Protein AF-J9AG29-F1 (afdb_monomer)

Structure (mmCIF, N/CA/C/O backbone):
data_AF-J9AG29-F1
#
_entry.id   AF-J9AG29-F1
#
loop_
_atom_site.group_PDB
_atom_site.id
_atom_site.type_symbol
_atom_site.label_atom_id
_atom_site.label_alt_id
_atom_site.label_comp_id
_atom_site.label_asym_id
_atom_site.label_entity_id
_atom_site.label_seq_id
_atom_site.pdbx_PDB_ins_code
_atom_site.Cartn_x
_atom_site.Cartn_y
_atom_site.Cartn_z
_atom_site.occupancy
_atom_site.B_iso_or_equiv
_atom_site.auth_seq_id
_atom_site.auth_comp_id
_atom_site.auth_asym_id
_atom_site.auth_atom_id
_atom_site.pdbx_PDB_model_num
ATOM 1 N N . MET A 1 1 ? 19.356 -6.429 -20.887 1.00 58.84 1 MET A N 1
ATOM 2 C CA . MET A 1 1 ? 18.831 -5.274 -20.111 1.00 58.84 1 MET A CA 1
ATOM 3 C C . MET A 1 1 ? 18.630 -4.063 -21.009 1.00 58.84 1 MET A C 1
ATOM 5 O O . MET A 1 1 ? 17.543 -3.516 -20.958 1.00 58.84 1 MET A O 1
ATOM 9 N N . LEU A 1 2 ? 19.612 -3.703 -21.849 1.00 62.03 2 LEU A N 1
ATOM 10 C CA . LEU A 1 2 ? 19.418 -2.740 -22.946 1.00 62.03 2 LEU A CA 1
ATOM 11 C C . LEU A 1 2 ? 18.421 -3.246 -24.009 1.00 62.03 2 LEU A C 1
ATOM 13 O O . LEU A 1 2 ? 17.555 -2.486 -24.410 1.00 62.03 2 LEU A O 1
ATOM 17 N N . SER A 1 3 ? 18.456 -4.538 -24.363 1.00 65.50 3 SER A N 1
ATOM 18 C CA . SER A 1 3 ? 17.522 -5.141 -25.337 1.00 65.50 3 SER A CA 1
ATOM 19 C C . SER A 1 3 ? 16.039 -4.962 -24.981 1.00 65.50 3 SER A C 1
ATOM 21 O O . SER A 1 3 ? 15.266 -4.480 -25.791 1.00 65.50 3 SER A O 1
ATOM 23 N N . VAL A 1 4 ? 15.665 -5.223 -23.724 1.00 69.25 4 VAL A N 1
ATOM 24 C CA . VAL A 1 4 ? 14.273 -5.113 -23.240 1.00 69.25 4 VAL A CA 1
ATOM 25 C C . VAL A 1 4 ? 13.721 -3.682 -23.330 1.00 69.25 4 VAL A C 1
ATOM 27 O O . VAL A 1 4 ? 12.515 -3.492 -23.428 1.00 69.25 4 VAL A O 1
ATOM 30 N N . LEU A 1 5 ? 14.586 -2.664 -23.281 1.00 68.69 5 LEU A N 1
ATOM 31 C CA . LEU A 1 5 ? 14.173 -1.268 -23.451 1.00 68.69 5 LEU A CA 1
ATOM 32 C C . LEU A 1 5 ? 13.950 -0.910 -24.928 1.00 68.69 5 LEU A C 1
ATOM 34 O O . LEU A 1 5 ? 13.124 -0.049 -25.214 1.00 68.69 5 LEU A O 1
ATOM 38 N N . CYS A 1 6 ? 14.658 -1.571 -25.850 1.00 71.50 6 CYS A N 1
ATOM 39 C CA . CYS A 1 6 ? 14.434 -1.436 -27.290 1.00 71.50 6 CYS A CA 1
ATOM 40 C C . CYS A 1 6 ? 13.135 -2.121 -27.733 1.00 71.50 6 CYS A C 1
ATOM 42 O O . CYS A 1 6 ? 12.454 -1.596 -28.606 1.00 71.50 6 CYS A O 1
ATOM 44 N N . ASP A 1 7 ? 12.771 -3.239 -27.099 1.00 75.38 7 ASP A N 1
ATOM 45 C CA . ASP A 1 7 ? 11.556 -3.997 -27.430 1.00 75.38 7 ASP A CA 1
ATOM 46 C C . ASP A 1 7 ? 10.261 -3.284 -26.978 1.00 75.38 7 ASP A C 1
ATOM 48 O O . ASP A 1 7 ? 9.189 -3.538 -27.522 1.00 75.38 7 ASP A O 1
ATOM 52 N N . PHE A 1 8 ? 10.348 -2.374 -25.995 1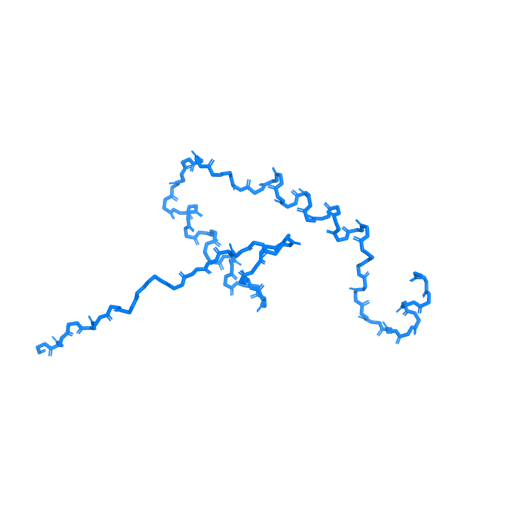.00 73.31 8 PHE A N 1
ATOM 53 C CA . PHE A 1 8 ? 9.197 -1.670 -25.411 1.00 73.31 8 PHE A CA 1
ATOM 54 C C . PHE A 1 8 ? 9.495 -0.181 -25.142 1.00 73.31 8 PHE A C 1
ATOM 56 O O . PHE A 1 8 ? 9.632 0.235 -23.981 1.00 73.31 8 PHE A O 1
ATOM 63 N N . PRO A 1 9 ? 9.601 0.654 -26.193 1.00 71.88 9 PRO A N 1
ATOM 64 C CA . PRO A 1 9 ? 9.848 2.083 -26.033 1.00 71.88 9 PRO A CA 1
ATOM 65 C C . PRO A 1 9 ? 8.704 2.751 -25.251 1.00 71.88 9 PRO A C 1
ATOM 67 O O . PRO A 1 9 ? 7.527 2.536 -25.526 1.00 71.88 9 PRO A O 1
ATOM 70 N N . GLY A 1 10 ? 9.051 3.556 -24.243 1.00 73.75 10 GLY A N 1
ATOM 71 C CA . GLY A 1 10 ? 8.088 4.271 -23.390 1.00 73.75 10 GLY A CA 1
ATOM 72 C C . GLY A 1 10 ? 7.632 3.520 -22.131 1.00 73.75 10 GLY A C 1
ATOM 73 O O . GLY A 1 10 ? 7.019 4.125 -21.252 1.00 73.75 10 GLY A O 1
ATOM 74 N N . MET A 1 11 ? 7.975 2.237 -21.968 1.00 77.50 11 MET A N 1
ATOM 75 C CA . MET A 1 11 ? 7.687 1.503 -20.732 1.00 77.50 11 MET A CA 1
ATOM 76 C C . MET A 1 11 ? 8.775 1.733 -19.675 1.00 77.50 11 MET A C 1
ATOM 78 O O . MET A 1 11 ? 9.959 1.490 -19.907 1.00 77.50 11 MET A O 1
ATOM 82 N N . MET A 1 12 ? 8.378 2.130 -18.458 1.00 76.88 12 MET A N 1
ATOM 83 C CA . MET A 1 12 ? 9.286 2.147 -17.303 1.00 76.88 12 MET A CA 1
ATOM 84 C C . MET A 1 12 ? 9.651 0.715 -16.881 1.00 76.88 12 MET A C 1
ATOM 86 O O . MET A 1 12 ? 9.067 0.141 -15.956 1.00 76.88 12 MET A O 1
ATOM 90 N N . TYR A 1 13 ? 10.655 0.133 -17.532 1.00 82.25 13 TYR A N 1
ATOM 91 C CA . TYR A 1 13 ? 11.194 -1.167 -17.159 1.00 82.25 13 TYR A CA 1
ATOM 92 C C . TYR A 1 13 ? 12.038 -1.063 -15.882 1.00 82.25 13 TYR A C 1
ATOM 94 O O . TYR A 1 13 ? 13.033 -0.339 -15.816 1.00 82.25 13 TYR A O 1
ATOM 102 N N . ARG A 1 14 ? 11.665 -1.828 -14.849 1.00 86.25 14 ARG A N 1
ATOM 103 C CA . ARG A 1 14 ? 12.461 -1.976 -13.621 1.00 86.25 14 ARG A CA 1
ATOM 104 C C . ARG A 1 14 ? 13.109 -3.363 -13.590 1.00 86.25 14 ARG A C 1
ATOM 106 O O . ARG A 1 14 ? 12.398 -4.345 -13.366 1.00 86.25 14 ARG A O 1
ATOM 113 N N . PRO A 1 15 ? 14.443 -3.464 -13.734 1.00 90.56 15 PRO A N 1
ATOM 114 C CA . PRO A 1 15 ? 15.158 -4.734 -13.667 1.00 90.56 15 PRO A CA 1
ATOM 115 C C . PRO A 1 15 ? 14.876 -5.498 -12.374 1.00 90.56 15 PRO A C 1
ATOM 117 O O . PRO A 1 15 ? 14.693 -4.900 -11.310 1.00 90.56 15 PRO A O 1
ATOM 120 N N . ALA A 1 16 ? 14.939 -6.830 -12.432 1.00 90.38 16 ALA A N 1
ATOM 121 C CA . ALA A 1 16 ? 14.642 -7.693 -11.288 1.00 90.38 16 ALA A CA 1
ATOM 122 C C . ALA A 1 16 ? 15.450 -7.334 -10.024 1.00 90.38 16 ALA A C 1
ATOM 124 O O . ALA A 1 16 ? 14.888 -7.283 -8.930 1.00 90.38 16 ALA A O 1
ATOM 125 N N . LYS A 1 17 ? 16.747 -7.022 -10.165 1.00 93.44 17 LYS A N 1
ATOM 126 C CA . LYS A 1 17 ? 17.604 -6.601 -9.040 1.00 93.44 17 LYS A CA 1
ATOM 127 C C . LYS A 1 17 ? 17.120 -5.289 -8.413 1.00 93.44 17 LYS A C 1
ATOM 129 O O . LYS A 1 17 ? 17.057 -5.188 -7.191 1.00 93.44 17 LYS A O 1
ATOM 134 N N . LEU A 1 18 ? 16.705 -4.322 -9.234 1.00 94.06 18 LEU A N 1
ATOM 135 C CA . LEU A 1 18 ? 16.176 -3.046 -8.754 1.00 94.06 18 LEU A CA 1
ATOM 136 C C . LEU A 1 18 ? 14.822 -3.223 -8.054 1.00 94.06 18 LEU A C 1
ATOM 138 O O . LEU A 1 18 ? 14.617 -2.664 -6.978 1.00 94.06 18 LEU A O 1
ATOM 142 N N . ARG A 1 19 ? 13.926 -4.065 -8.593 1.00 93.50 19 ARG A N 1
ATOM 143 C CA . ARG A 1 19 ? 12.664 -4.397 -7.907 1.00 93.50 19 ARG A CA 1
ATOM 144 C C . ARG A 1 19 ? 12.907 -5.032 -6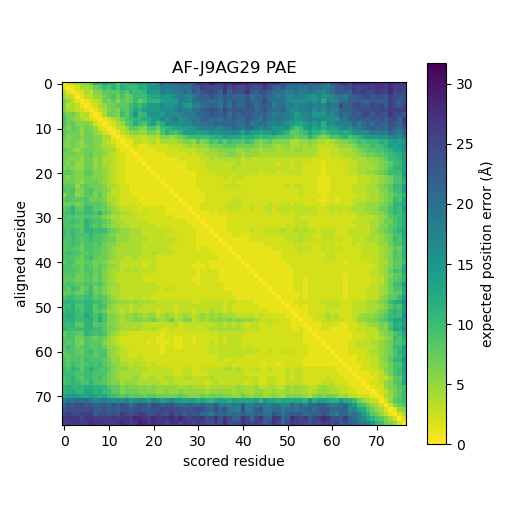.539 1.00 93.50 19 ARG A C 1
ATOM 146 O O . ARG A 1 19 ? 12.238 -4.650 -5.586 1.00 93.50 19 ARG A O 1
ATOM 153 N N . LYS A 1 20 ? 13.870 -5.957 -6.425 1.00 95.69 20 LYS A N 1
ATOM 154 C CA . LYS A 1 20 ? 14.244 -6.581 -5.142 1.00 95.69 20 LYS A CA 1
ATOM 155 C C . LYS A 1 20 ? 14.741 -5.539 -4.135 1.00 95.69 20 LYS A C 1
ATOM 157 O O . LYS A 1 20 ? 14.280 -5.534 -3.000 1.00 95.69 20 LYS A O 1
ATOM 162 N N . LEU A 1 21 ? 15.602 -4.611 -4.559 1.00 96.75 21 LEU A N 1
ATOM 163 C CA . LEU A 1 21 ? 16.083 -3.523 -3.699 1.00 96.75 21 LEU A CA 1
ATOM 164 C C . LEU A 1 21 ? 14.943 -2.618 -3.213 1.00 96.75 21 LEU A C 1
ATOM 166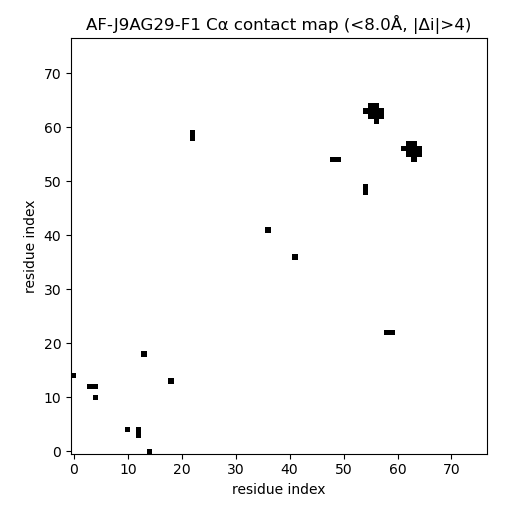 O O . LEU A 1 21 ? 14.892 -2.273 -2.032 1.00 96.75 21 LEU A O 1
ATOM 170 N N . PHE A 1 22 ? 14.007 -2.255 -4.093 1.00 96.31 22 PHE A N 1
ATOM 171 C CA . PHE A 1 22 ? 12.833 -1.471 -3.704 1.00 96.31 22 PHE A CA 1
ATOM 172 C C . PHE A 1 22 ? 11.904 -2.236 -2.763 1.00 96.31 22 PHE A C 1
ATOM 174 O O . PHE A 1 22 ? 11.440 -1.652 -1.786 1.00 96.31 22 PHE A O 1
ATOM 181 N N . ALA A 1 23 ? 11.694 -3.533 -2.990 1.00 96.69 23 ALA A N 1
ATOM 182 C CA . ALA A 1 23 ? 10.910 -4.379 -2.097 1.00 96.69 23 ALA A CA 1
ATOM 183 C C . ALA A 1 23 ? 11.518 -4.412 -0.685 1.00 96.69 23 ALA A C 1
ATOM 185 O O . ALA A 1 23 ? 10.817 -4.145 0.294 1.00 96.69 23 ALA A O 1
ATOM 186 N N . SER A 1 24 ? 12.830 -4.648 -0.571 1.00 97.69 24 SER A N 1
ATOM 187 C CA . SER A 1 24 ? 13.529 -4.654 0.718 1.00 97.69 24 SER A CA 1
ATOM 188 C C . SER A 1 24 ? 13.469 -3.294 1.414 1.00 97.69 24 SER A C 1
ATOM 190 O O . SER A 1 24 ? 13.146 -3.233 2.600 1.00 97.69 24 SER A O 1
ATOM 192 N N . ARG A 1 25 ? 13.714 -2.194 0.687 1.00 97.69 25 ARG A N 1
ATOM 193 C CA . ARG A 1 25 ? 13.615 -0.830 1.237 1.00 97.69 25 ARG A CA 1
ATOM 194 C C . ARG A 1 25 ? 12.210 -0.521 1.751 1.00 97.69 25 ARG A C 1
ATOM 196 O O . ARG A 1 25 ? 12.078 -0.017 2.862 1.00 97.69 25 ARG A O 1
ATOM 203 N N . ALA A 1 26 ? 11.175 -0.851 0.979 1.00 96.75 2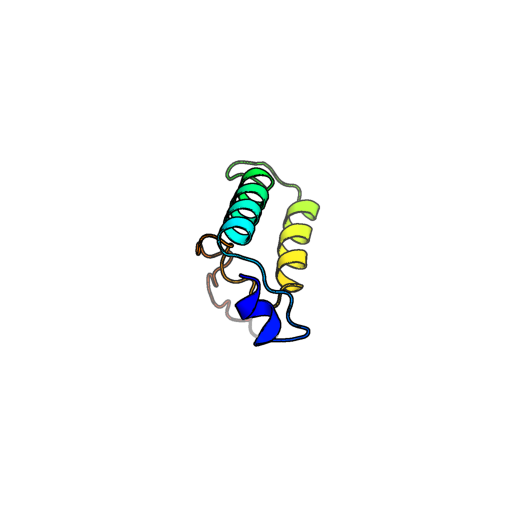6 ALA A N 1
ATOM 204 C CA . ALA A 1 26 ? 9.788 -0.653 1.387 1.00 96.75 26 ALA A CA 1
ATOM 205 C C . ALA A 1 26 ? 9.458 -1.450 2.658 1.00 96.75 26 ALA A C 1
ATOM 207 O O . ALA A 1 26 ? 8.891 -0.893 3.591 1.00 96.75 26 ALA A O 1
ATOM 208 N N . CYS A 1 27 ? 9.876 -2.718 2.735 1.00 97.12 27 CYS A N 1
ATOM 209 C CA . CYS A 1 27 ? 9.641 -3.576 3.899 1.00 97.12 27 CYS A CA 1
ATOM 210 C C . CYS A 1 27 ? 10.281 -3.019 5.176 1.00 97.12 27 CYS A C 1
ATOM 212 O O . CYS A 1 27 ? 9.614 -2.919 6.198 1.00 97.12 27 CYS A O 1
ATOM 214 N N . ARG A 1 28 ? 11.547 -2.585 5.110 1.00 96.56 28 ARG A N 1
ATOM 215 C CA . ARG A 1 28 ? 12.266 -2.072 6.289 1.00 96.56 28 ARG A CA 1
ATOM 216 C C . ARG A 1 28 ? 11.820 -0.678 6.733 1.00 96.56 28 ARG A C 1
ATOM 218 O O . ARG A 1 28 ? 12.050 -0.329 7.882 1.00 96.56 28 ARG A O 1
ATOM 225 N N . LYS A 1 29 ? 11.203 0.105 5.841 1.00 96.75 29 LYS A N 1
ATOM 226 C CA . LYS A 1 29 ? 10.651 1.436 6.149 1.00 96.75 29 LYS A CA 1
ATOM 227 C C . LYS A 1 29 ? 9.172 1.399 6.561 1.00 96.75 29 LYS A C 1
ATOM 229 O O . LYS A 1 29 ? 8.656 2.397 7.055 1.00 96.75 29 LYS A O 1
ATOM 234 N N . SER A 1 30 ? 8.478 0.290 6.313 1.00 97.06 30 SER A N 1
ATOM 235 C CA . SER A 1 30 ? 7.054 0.153 6.632 1.00 97.06 30 SER A CA 1
ATOM 236 C C . SER A 1 30 ? 6.810 0.095 8.138 1.00 97.06 30 SER A C 1
ATOM 238 O O . SER A 1 30 ? 7.710 -0.210 8.919 1.00 97.06 30 SER A O 1
ATOM 240 N N . VAL A 1 31 ? 5.563 0.362 8.533 1.00 97.19 31 VAL A N 1
ATOM 241 C CA . VAL A 1 31 ? 5.104 0.145 9.909 1.00 97.19 31 VAL A CA 1
ATOM 242 C C . VAL A 1 31 ? 5.290 -1.327 10.277 1.00 97.19 31 VAL A C 1
ATOM 244 O O . VAL A 1 31 ? 4.924 -2.218 9.509 1.00 97.19 31 VAL A O 1
ATOM 247 N N . MET A 1 32 ? 5.869 -1.569 11.451 1.00 97.19 32 MET A N 1
ATOM 248 C CA . MET A 1 32 ? 6.157 -2.907 11.954 1.00 97.19 32 MET A CA 1
ATOM 249 C C . MET A 1 32 ? 4.949 -3.472 12.703 1.00 97.19 32 MET A C 1
ATOM 251 O O . MET A 1 32 ? 4.187 -2.743 13.339 1.00 97.19 32 MET A O 1
ATOM 255 N N . ILE A 1 33 ? 4.805 -4.796 12.685 1.00 96.06 33 ILE A N 1
ATOM 256 C CA . ILE A 1 33 ? 3.860 -5.480 13.573 1.00 96.06 33 ILE A CA 1
ATOM 257 C C . ILE A 1 33 ? 4.234 -5.173 15.029 1.00 96.06 33 ILE A C 1
ATOM 259 O O . ILE A 1 33 ? 5.412 -5.180 15.382 1.00 96.06 33 ILE A O 1
ATOM 263 N N . GLY A 1 34 ? 3.231 -4.869 15.854 1.00 96.75 34 GLY A N 1
ATOM 264 C CA . GLY A 1 34 ? 3.414 -4.461 17.250 1.00 96.75 34 GLY A CA 1
ATOM 265 C C . GLY A 1 34 ? 3.638 -2.959 17.458 1.00 96.75 34 GLY A C 1
ATOM 266 O O . GLY A 1 34 ? 3.654 -2.509 18.598 1.00 96.75 34 GLY A O 1
ATOM 267 N N . SER A 1 35 ? 3.770 -2.158 16.392 1.00 97.00 35 SER A N 1
ATOM 268 C CA . SER A 1 35 ? 3.776 -0.695 16.520 1.00 97.00 35 SER A CA 1
ATOM 269 C C . SER A 1 35 ? 2.389 -0.172 16.905 1.00 97.00 35 SER A C 1
ATOM 271 O O . SER A 1 35 ? 1.402 -0.497 16.244 1.00 97.00 35 SER A O 1
ATOM 273 N N . SER A 1 36 ? 2.313 0.667 17.940 1.00 98.25 36 SER A N 1
ATOM 274 C CA . SER A 1 36 ? 1.089 1.395 18.279 1.00 98.25 36 SER A CA 1
ATOM 275 C C . SER A 1 36 ? 0.821 2.492 17.244 1.00 98.25 36 SER A C 1
ATOM 277 O O . SER A 1 36 ? 1.733 3.196 16.810 1.00 98.25 36 SER A O 1
ATOM 279 N N . LEU A 1 37 ? -0.439 2.624 16.823 1.00 98.19 37 LEU A N 1
ATOM 280 C CA . LEU A 1 37 ? -0.860 3.593 15.812 1.00 98.19 37 LEU A CA 1
ATOM 281 C C . LEU A 1 37 ? -2.042 4.413 16.311 1.00 98.19 37 LEU A C 1
ATOM 283 O O . LEU A 1 37 ? -2.964 3.891 16.936 1.00 98.19 37 LEU A O 1
ATOM 287 N N . THR A 1 38 ? -2.053 5.696 15.964 1.00 98.62 38 THR A N 1
ATOM 288 C CA . THR A 1 38 ? -3.232 6.544 16.140 1.00 98.62 38 THR A CA 1
ATOM 289 C C . THR A 1 38 ? -4.279 6.247 15.064 1.00 98.62 38 THR A C 1
ATOM 291 O O . THR A 1 38 ? -3.961 5.759 13.974 1.00 98.62 38 THR A O 1
ATOM 294 N N . MET A 1 39 ? -5.539 6.611 15.322 1.00 98.50 39 MET A N 1
ATOM 295 C CA . MET A 1 39 ? -6.621 6.481 14.333 1.00 98.50 39 MET A CA 1
ATOM 296 C C . MET A 1 39 ? -6.292 7.174 13.003 1.00 98.50 39 MET A C 1
ATOM 298 O O . MET A 1 39 ? -6.538 6.615 11.935 1.00 98.50 39 MET A O 1
ATOM 302 N N . LEU A 1 40 ? -5.675 8.358 13.052 1.00 98.44 40 LEU A N 1
ATOM 303 C CA . LEU A 1 40 ? -5.257 9.101 11.860 1.00 98.44 40 LEU A CA 1
ATOM 304 C C . LEU A 1 40 ? -4.196 8.346 11.046 1.00 98.44 40 LEU A C 1
ATOM 306 O O . LEU A 1 40 ? -4.277 8.304 9.817 1.00 98.44 40 LEU A O 1
ATOM 310 N N . GLN A 1 41 ? -3.220 7.721 11.713 1.00 98.31 41 GLN A N 1
ATOM 311 C CA . GLN A 1 41 ? -2.191 6.918 11.048 1.00 98.31 41 GLN A CA 1
ATOM 312 C C . GLN A 1 41 ? -2.795 5.680 10.382 1.00 98.31 41 GLN A C 1
ATOM 314 O O . GLN A 1 41 ? -2.501 5.417 9.215 1.00 98.31 41 GLN A O 1
ATOM 319 N N . MET A 1 42 ? -3.681 4.963 11.080 1.00 98.38 42 MET A N 1
ATOM 320 C CA . MET A 1 42 ? -4.376 3.798 10.523 1.00 98.38 42 MET A CA 1
ATOM 321 C C . MET A 1 42 ? -5.200 4.172 9.285 1.00 98.38 42 MET A C 1
ATOM 323 O O . MET A 1 42 ? -5.062 3.543 8.236 1.00 98.38 42 MET A O 1
ATOM 327 N N . GLN A 1 43 ? -5.988 5.249 9.360 1.00 98.38 43 GLN A N 1
ATOM 328 C CA . GLN A 1 43 ? -6.762 5.743 8.217 1.00 98.38 43 GLN A CA 1
ATOM 329 C C . GLN A 1 43 ? -5.869 6.126 7.035 1.00 98.38 43 GLN A C 1
ATOM 331 O O . GLN A 1 43 ? -6.196 5.809 5.892 1.00 98.38 43 GLN A O 1
ATOM 336 N N . LYS A 1 44 ? -4.737 6.793 7.287 1.00 98.06 44 LYS A N 1
ATOM 337 C CA . LYS A 1 44 ? -3.787 7.177 6.236 1.00 98.06 44 LYS A CA 1
ATOM 338 C C . LYS A 1 44 ? -3.252 5.958 5.485 1.0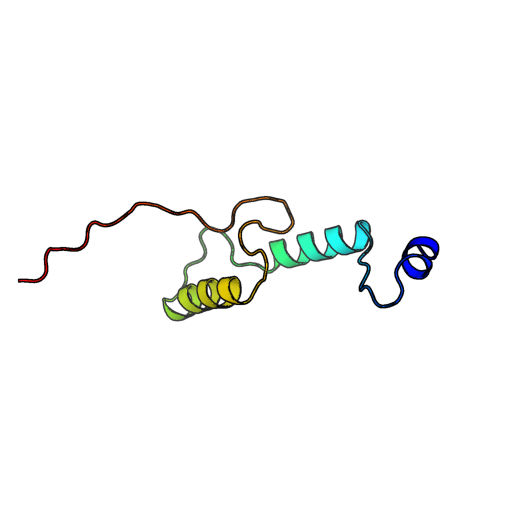0 98.06 44 LYS A C 1
ATOM 340 O O . LYS A 1 44 ? -3.200 5.991 4.259 1.00 98.06 44 LYS A O 1
ATOM 345 N N . ILE A 1 45 ? -2.905 4.884 6.198 1.00 97.25 45 ILE A N 1
ATOM 346 C CA . ILE A 1 45 ? -2.433 3.631 5.589 1.00 97.25 45 ILE A CA 1
ATOM 347 C C . ILE A 1 45 ? -3.505 3.049 4.661 1.00 97.25 45 ILE A C 1
ATOM 349 O O . ILE A 1 45 ? -3.216 2.764 3.501 1.00 97.25 45 ILE A O 1
ATOM 353 N N . VAL A 1 46 ? -4.748 2.929 5.139 1.00 97.00 46 VAL A N 1
ATOM 354 C CA . VAL A 1 46 ? -5.854 2.365 4.347 1.00 97.00 46 VAL A CA 1
ATOM 355 C C . VAL A 1 46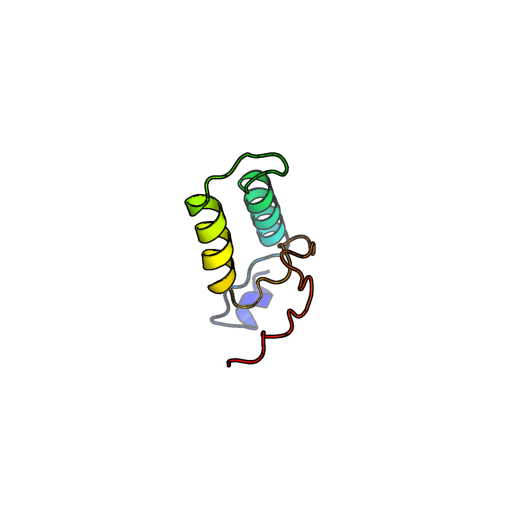 ? -6.180 3.237 3.130 1.00 97.00 46 VAL A C 1
ATOM 357 O O . VAL A 1 46 ? -6.323 2.712 2.029 1.00 97.00 46 VAL A O 1
ATOM 360 N N . ARG A 1 47 ? -6.224 4.568 3.284 1.00 97.56 47 ARG A N 1
ATOM 361 C CA . ARG A 1 47 ? -6.453 5.494 2.159 1.00 97.56 47 ARG A CA 1
ATOM 362 C C . ARG A 1 47 ? -5.363 5.388 1.096 1.00 97.56 47 ARG A C 1
ATOM 364 O O . ARG A 1 47 ? -5.689 5.339 -0.081 1.00 97.56 47 ARG A O 1
ATOM 371 N N . HIS A 1 48 ? -4.092 5.321 1.496 1.00 96.69 48 HIS A N 1
ATOM 372 C CA . HIS A 1 48 ? -2.978 5.160 0.556 1.00 96.69 48 HIS A CA 1
ATOM 373 C C . HIS A 1 48 ? -3.036 3.831 -0.205 1.00 96.69 48 HIS A C 1
ATOM 375 O O . HIS A 1 48 ? -2.679 3.791 -1.376 1.00 96.69 48 HIS A O 1
ATOM 381 N N . LEU A 1 49 ? -3.488 2.739 0.423 1.00 96.19 49 LEU A N 1
ATOM 382 C CA . LEU A 1 49 ? -3.704 1.482 -0.302 1.00 96.19 49 LEU A CA 1
ATOM 383 C C . LEU A 1 49 ? -4.762 1.648 -1.403 1.00 96.19 49 LEU A C 1
ATOM 385 O O . LEU A 1 49 ? -4.601 1.081 -2.478 1.00 96.19 49 LEU A O 1
ATOM 389 N N . GLY A 1 50 ? -5.790 2.467 -1.166 1.00 95.75 50 GLY A N 1
ATOM 390 C CA . GLY A 1 50 ? -6.835 2.769 -2.146 1.00 95.75 50 GLY A CA 1
ATOM 391 C C . GLY A 1 50 ? -6.377 3.571 -3.371 1.00 95.75 50 GLY A C 1
ATOM 392 O O . GLY A 1 50 ? -7.135 3.661 -4.328 1.00 95.75 50 GLY A O 1
ATOM 393 N N . THR A 1 51 ? -5.164 4.138 -3.376 1.00 96.56 51 THR A N 1
ATOM 394 C CA . THR A 1 51 ? -4.622 4.885 -4.530 1.00 96.56 51 THR A CA 1
ATOM 395 C C . THR A 1 51 ? -3.722 4.039 -5.435 1.00 96.56 51 THR A C 1
ATOM 397 O O . THR A 1 51 ? -3.113 4.577 -6.355 1.00 96.56 51 THR A O 1
ATOM 400 N N . LEU A 1 52 ? -3.540 2.750 -5.133 1.00 95.06 52 LEU A N 1
ATOM 401 C CA . LEU A 1 52 ? -2.701 1.833 -5.909 1.00 95.06 52 LEU A CA 1
ATOM 402 C C . LEU A 1 52 ? -3.575 0.970 -6.827 1.00 95.06 52 LEU A C 1
ATOM 404 O O . LEU A 1 52 ? -4.650 0.552 -6.412 1.00 95.06 52 LEU A O 1
ATOM 408 N N . ASP A 1 53 ? -3.074 0.607 -8.011 1.00 91.88 53 ASP A N 1
ATOM 409 C CA . ASP A 1 53 ? -3.824 -0.235 -8.964 1.00 91.88 53 ASP A CA 1
ATOM 410 C C . ASP A 1 53 ? -4.089 -1.656 -8.432 1.00 91.88 53 ASP A C 1
ATOM 412 O O . ASP A 1 53 ? -5.176 -2.209 -8.578 1.00 91.88 53 ASP A O 1
ATOM 416 N N . HIS A 1 54 ? -3.083 -2.265 -7.795 1.00 89.38 54 HIS A N 1
ATOM 417 C CA . HIS A 1 54 ? -3.143 -3.651 -7.317 1.00 89.38 54 HIS A CA 1
ATOM 418 C C . HIS A 1 54 ? -2.657 -3.766 -5.864 1.00 89.38 54 HIS A C 1
ATOM 420 O O . HIS A 1 54 ? -1.583 -4.320 -5.607 1.00 89.38 54 HIS A O 1
ATOM 426 N N . PRO A 1 55 ? -3.424 -3.253 -4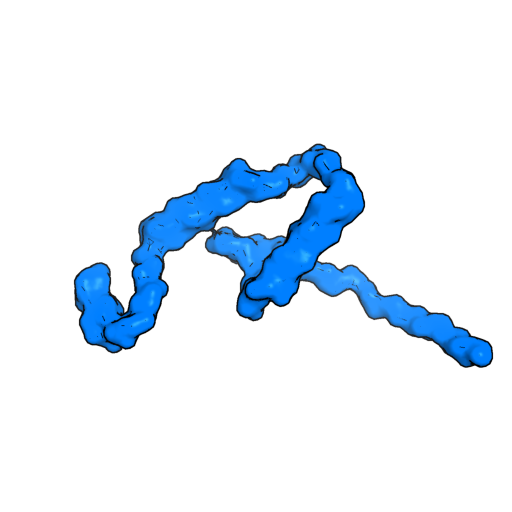.884 1.00 95.88 55 PRO A N 1
ATOM 427 C CA . PRO A 1 55 ? -2.964 -3.145 -3.506 1.00 95.88 55 PRO A CA 1
ATOM 428 C C . PRO A 1 55 ? -3.002 -4.460 -2.733 1.00 95.88 55 PRO A C 1
ATOM 430 O O . PRO A 1 55 ? -2.599 -4.455 -1.581 1.00 95.88 55 PRO A O 1
ATOM 433 N N . TRP A 1 56 ? -3.480 -5.567 -3.309 1.00 95.88 56 TRP A N 1
ATOM 434 C CA . TRP A 1 56 ? -3.833 -6.816 -2.610 1.00 95.88 56 TRP A CA 1
ATOM 435 C C . TRP A 1 56 ? -2.643 -7.609 -2.058 1.00 95.88 56 TRP A C 1
ATOM 437 O O . TRP A 1 56 ? -2.817 -8.437 -1.162 1.00 95.88 56 TRP A O 1
ATOM 447 N N . ASN A 1 57 ? -1.443 -7.370 -2.594 1.00 96.81 57 ASN A N 1
ATOM 448 C CA . ASN A 1 57 ? -0.217 -8.060 -2.210 1.00 96.81 57 ASN A CA 1
ATOM 449 C C . ASN A 1 57 ? 0.935 -7.068 -2.032 1.00 96.81 57 ASN A C 1
ATOM 451 O O . ASN A 1 57 ? 1.096 -6.122 -2.800 1.00 96.81 57 ASN A O 1
ATOM 455 N N . CYS A 1 58 ? 1.784 -7.318 -1.040 1.00 95.94 58 CYS A N 1
ATOM 456 C CA . CYS A 1 58 ? 3.042 -6.605 -0.880 1.00 95.94 58 CYS A CA 1
ATOM 457 C C . CYS A 1 58 ? 4.039 -7.043 -1.977 1.00 95.94 58 CYS A C 1
ATOM 459 O O . CYS A 1 58 ? 3.845 -8.088 -2.605 1.00 95.94 58 CYS A O 1
ATOM 461 N N . PRO A 1 59 ? 5.163 -6.333 -2.193 1.00 95.50 59 PRO A N 1
ATOM 462 C CA . PRO A 1 59 ? 6.126 -6.693 -3.241 1.00 95.50 59 PRO A CA 1
ATOM 463 C C . PRO A 1 59 ? 6.830 -8.050 -3.026 1.00 95.50 59 PRO A C 1
ATOM 465 O O . PRO A 1 59 ? 7.548 -8.506 -3.913 1.00 95.50 59 PRO A O 1
ATOM 468 N N . HIS A 1 60 ? 6.619 -8.699 -1.873 1.00 96.38 60 HIS A N 1
ATOM 469 C CA . HIS A 1 60 ? 7.070 -10.064 -1.572 1.00 96.38 60 HIS A CA 1
ATOM 470 C C . HIS A 1 60 ? 5.962 -11.122 -1.727 1.00 96.38 60 HIS A C 1
ATOM 472 O O . HIS A 1 60 ? 6.205 -12.289 -1.443 1.00 96.38 60 HIS A O 1
ATOM 478 N N . GLY A 1 61 ? 4.746 -10.729 -2.119 1.00 95.44 61 GLY A N 1
ATOM 479 C CA . GLY A 1 61 ? 3.613 -11.637 -2.322 1.00 95.44 61 GLY A CA 1
ATOM 480 C C . GLY A 1 61 ? 2.766 -11.926 -1.079 1.00 95.44 61 GLY A C 1
ATOM 481 O O . GLY A 1 61 ? 1.872 -12.761 -1.147 1.00 95.44 61 GLY A O 1
ATOM 482 N N . ARG A 1 62 ? 3.005 -11.258 0.061 1.00 96.38 62 ARG A N 1
ATOM 483 C CA . ARG A 1 62 ? 2.124 -11.398 1.235 1.00 96.38 62 ARG A CA 1
ATOM 484 C C . ARG A 1 62 ? 0.852 -10.579 1.034 1.00 96.38 62 ARG A C 1
ATOM 486 O O . ARG A 1 62 ? 0.961 -9.442 0.574 1.00 96.38 62 ARG A O 1
ATOM 493 N N . PRO A 1 63 ? -0.317 -11.088 1.434 1.00 97.12 63 PRO A N 1
ATOM 494 C CA . PRO A 1 63 ? -1.541 -10.321 1.323 1.00 97.12 63 PRO A CA 1
ATOM 495 C C . PRO A 1 63 ? -1.545 -9.093 2.229 1.00 97.12 63 PRO A C 1
ATOM 497 O O . PRO A 1 63 ? -1.078 -9.156 3.364 1.00 97.12 63 PRO A O 1
ATOM 500 N N . THR A 1 64 ? -2.086 -7.987 1.731 1.00 96.75 64 THR A N 1
ATOM 501 C CA . THR A 1 64 ? -2.192 -6.715 2.470 1.00 96.75 64 THR A CA 1
ATOM 502 C C . THR A 1 64 ? -3.525 -6.559 3.190 1.00 96.75 64 THR A C 1
ATOM 504 O O . THR A 1 64 ? -3.578 -5.942 4.248 1.00 96.75 64 THR A O 1
ATOM 507 N N . LEU A 1 65 ? -4.601 -7.107 2.620 1.00 94.88 65 LEU A N 1
ATOM 508 C CA . LEU A 1 65 ? -5.962 -6.943 3.110 1.00 94.88 65 LEU A CA 1
ATOM 509 C C . LEU A 1 65 ? -6.829 -8.167 2.791 1.00 94.88 65 LEU A C 1
ATOM 511 O O . LEU A 1 65 ? -6.565 -8.937 1.856 1.00 94.88 65 LEU A O 1
ATOM 515 N N . ARG A 1 66 ? -7.842 -8.380 3.632 1.00 95.06 66 ARG A N 1
ATOM 516 C CA . ARG A 1 66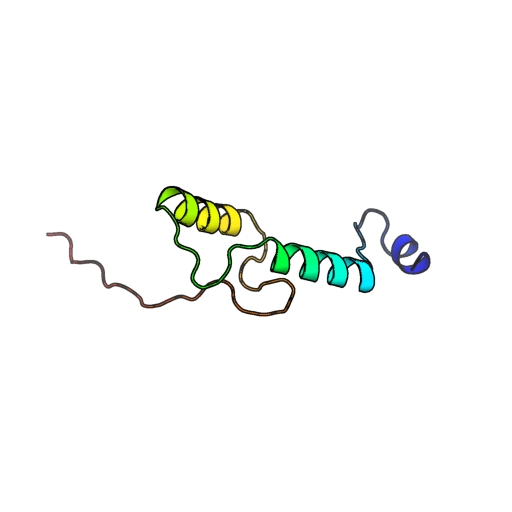 ? -8.771 -9.510 3.576 1.00 95.06 66 ARG A CA 1
ATOM 517 C C . ARG A 1 66 ? -10.161 -9.054 3.988 1.00 95.06 66 ARG A C 1
ATOM 519 O O . ARG A 1 66 ? -10.307 -8.283 4.931 1.00 95.06 66 ARG A O 1
ATOM 526 N N . HIS A 1 67 ? -11.164 -9.567 3.289 1.00 94.50 67 HIS A N 1
ATOM 527 C CA . HIS A 1 67 ? -12.551 -9.426 3.698 1.00 94.50 67 HIS A CA 1
ATOM 528 C C . HIS A 1 67 ? -12.811 -10.337 4.905 1.00 94.50 67 HIS A C 1
ATOM 530 O O . HIS A 1 67 ? -12.533 -11.532 4.831 1.00 94.50 67 HIS A O 1
ATOM 536 N N . LEU A 1 68 ? -13.308 -9.774 6.009 1.00 95.50 68 LEU A N 1
ATOM 537 C CA . LEU A 1 68 ? -13.543 -10.527 7.246 1.00 95.50 68 LEU A CA 1
ATOM 538 C C . LEU A 1 68 ? -14.920 -11.196 7.252 1.00 95.50 68 LEU A C 1
ATOM 540 O O . LEU A 1 68 ? -15.018 -12.404 7.442 1.00 95.50 68 LEU A O 1
ATOM 544 N N . CYS A 1 69 ? -15.985 -10.427 7.033 1.00 95.06 69 CYS A N 1
ATOM 545 C CA . CYS A 1 69 ? -17.356 -10.926 7.031 1.00 95.06 69 CYS A CA 1
ATOM 546 C C . CYS A 1 69 ? -18.299 -9.940 6.332 1.00 95.06 69 CYS A C 1
ATOM 548 O O . CYS A 1 69 ? -18.014 -8.746 6.246 1.00 95.06 69 CYS A O 1
ATOM 550 N N . VAL A 1 70 ? -19.434 -10.453 5.849 1.00 94.62 70 VAL A N 1
ATOM 551 C CA . VAL A 1 70 ? -20.534 -9.619 5.355 1.00 94.62 70 VAL A CA 1
ATOM 552 C C . VAL A 1 70 ? -21.442 -9.305 6.537 1.00 94.62 70 VAL A C 1
ATOM 554 O O . VAL A 1 70 ? -22.047 -10.209 7.116 1.00 94.62 70 VAL A O 1
ATOM 557 N N . LEU A 1 71 ? -21.542 -8.029 6.900 1.00 92.50 71 LEU A N 1
ATOM 558 C CA . LEU A 1 71 ? -22.507 -7.586 7.900 1.00 92.50 71 LEU A CA 1
ATOM 559 C C . LEU A 1 71 ? -23.876 -7.454 7.229 1.00 92.50 71 LEU A C 1
ATOM 561 O O . LEU A 1 71 ? -24.022 -6.723 6.251 1.00 92.50 71 LEU A O 1
ATOM 565 N N . LYS A 1 72 ? -24.885 -8.162 7.746 1.00 88.69 72 LYS A N 1
ATOM 566 C CA . LYS A 1 72 ? -26.274 -7.949 7.324 1.00 88.69 72 LYS A CA 1
ATOM 567 C C . LYS A 1 72 ? -26.679 -6.538 7.752 1.00 88.69 72 LYS A C 1
ATOM 569 O O . LYS A 1 72 ? -26.509 -6.193 8.923 1.00 88.69 72 LYS A O 1
ATOM 574 N N . SER A 1 73 ? -27.194 -5.723 6.831 1.00 79.12 73 SER A N 1
ATOM 575 C CA . SER A 1 73 ? -27.800 -4.449 7.213 1.00 79.12 73 SER A CA 1
ATOM 576 C C . SER A 1 73 ? -28.961 -4.733 8.166 1.00 79.12 73 SER A C 1
ATOM 578 O O . SER A 1 73 ? -29.742 -5.664 7.949 1.00 79.12 73 SER A O 1
ATOM 580 N N . LYS A 1 74 ? -29.073 -3.954 9.249 1.00 72.56 74 LYS A N 1
ATOM 581 C CA . LYS A 1 74 ? -30.332 -3.927 9.998 1.00 72.56 74 LYS A CA 1
ATOM 582 C C . LYS A 1 74 ? -31.435 -3.520 9.011 1.00 72.56 74 LYS A C 1
ATOM 584 O O . LYS A 1 74 ? -31.190 -2.587 8.242 1.00 72.56 74 LYS A O 1
ATOM 589 N N . PRO A 1 75 ? -32.607 -4.179 9.008 1.00 70.75 75 PRO A N 1
ATOM 590 C CA . PRO A 1 75 ? -33.751 -3.635 8.292 1.00 70.75 75 PRO A CA 1
ATOM 591 C C . PRO A 1 75 ? -33.987 -2.220 8.829 1.00 70.75 75 PRO A C 1
ATOM 593 O O . PRO A 1 75 ? -34.053 -2.016 10.044 1.00 70.75 75 PRO A O 1
ATOM 596 N N . SER A 1 76 ? -33.993 -1.238 7.931 1.00 70.38 76 SER A N 1
ATOM 597 C CA . SER A 1 76 ? -34.473 0.103 8.242 1.00 70.38 76 SER A CA 1
ATOM 598 C C . SER A 1 76 ? -35.935 -0.033 8.655 1.00 70.38 76 SER A C 1
ATOM 600 O O . SER A 1 76 ? -36.721 -0.565 7.869 1.00 70.38 76 SER A O 1
ATOM 602 N N . ASN A 1 77 ? -36.264 0.382 9.880 1.00 54.84 77 ASN A N 1
ATOM 603 C CA . ASN A 1 77 ? -37.654 0.663 10.243 1.00 54.84 77 ASN A CA 1
ATOM 604 C C . ASN A 1 77 ? -38.230 1.730 9.312 1.00 54.84 77 ASN A C 1
ATOM 606 O O . ASN A 1 77 ? -37.455 2.645 8.944 1.00 54.84 77 ASN A O 1
#

Nearest PDB structures (foldseek):
  4fmo-assembly1_B  TM=8.202E-01  e=1.034E-03  Saccharomyces cerevisiae S288C
  6sns-assembly1_B  TM=9.651E-01  e=5.552E-02  Saccharomyces cerevisiae
  6snv-assembly2_E  TM=9.680E-01  e=9.055E-02  Saccharomyces cerevisiae
  3kdg-assembly1_B  TM=5.753E-01  e=4.845E-01  Bacillus subtilis

pLDDT: mean 89.91, std 11.28, range [54.84, 98.62]

Sequence (77 aa):
MLSVLCDFPGMMYRPAKLRKLFASRACRKSVMIGSSLTMLQMQKIVRHLGTLDHPWNCPHGRPTLRHLCVLKSKPSN

Radius of gyration: 18.71 Å; Cα contacts (8 Å, |Δi|>4): 20; chains: 1; bounding box: 57×21×46 Å

InterPro domains:
  IPR037198 MutL, C-terminal domain superfamily [SSF118116] (18-68)
  IPR038973 DNA mismatch repair protein MutL/Mlh/Pms-like [PTHR10073] (5-72)
  IPR042120 MutL, C-terminal domain, dimerisation subdomain [G3DSA:3.30.1540.20] (11-73)

Foldseek 3Di:
DVVVCVVDPPDPDDDPVRLVVVLVVCVVPDDDPPDDDDPVRVVVVVVVLVVDPDSQARSVRHGDDDDDDDDDDDPDD

Solvent-accessible surface area (backbone atoms only — not comparable to full-atom values): 5208 Å² total; per-residue (Å²): 115,72,62,64,49,69,79,40,76,91,60,90,80,72,55,72,71,56,49,52,52,50,38,53,53,50,60,75,71,45,90,56,91,89,63,87,74,54,72,67,56,54,50,50,55,56,55,57,44,71,76,45,96,70,51,56,43,45,88,86,68,49,72,67,69,78,88,87,77,86,79,78,76,74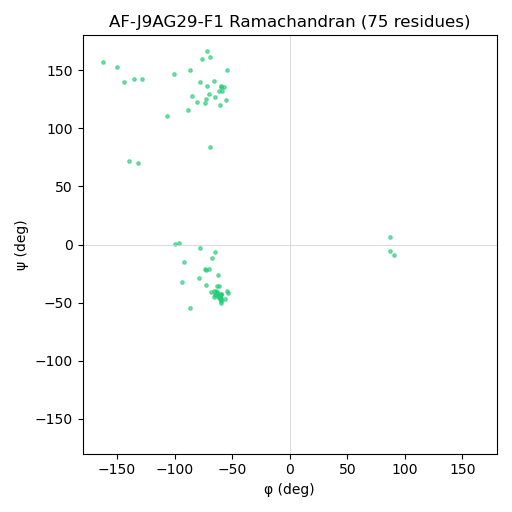,81,81,127

Secondary structure (DSSP, 8-state):
-HHHHHHSTT-----HHHHHHHHHHHHHHSPPTT----HHHHHHHHHHHTTSSSTTB-TTS-B------PPPPPPP-

Organism: Wuchereria bancrofti (NCBI:txid6293)

Mean predicted aligned error: 7.1 Å